Protein AF-A0A6N7M431-F1 (afdb_monomer_lite)

Structure (mmCIF, N/CA/C/O backbone):
data_AF-A0A6N7M431-F1
#
_entry.id   AF-A0A6N7M431-F1
#
loop_
_atom_site.group_PDB
_atom_site.id
_atom_site.type_symbol
_atom_site.label_atom_id
_atom_site.label_alt_id
_atom_site.label_comp_id
_atom_site.label_asym_id
_atom_site.label_entity_id
_atom_site.label_seq_id
_atom_site.pdbx_PDB_ins_code
_atom_site.Cartn_x
_atom_site.Cartn_y
_atom_site.Cartn_z
_atom_site.occupancy
_atom_site.B_iso_or_equiv
_atom_site.auth_seq_id
_atom_site.auth_comp_id
_atom_site.auth_asym_id
_atom_site.auth_atom_id
_atom_site.pdbx_PDB_model_num
ATOM 1 N N . MET A 1 1 ? -8.805 -6.203 -57.629 1.00 44.38 1 MET A N 1
ATOM 2 C CA . MET A 1 1 ? -7.996 -7.162 -56.845 1.00 44.38 1 MET A CA 1
ATOM 3 C C . MET A 1 1 ? -6.653 -6.526 -56.531 1.00 44.38 1 MET A C 1
ATOM 5 O O . MET A 1 1 ? -5.865 -6.381 -57.450 1.00 44.38 1 MET A O 1
ATOM 9 N N . GLN A 1 2 ? -6.433 -6.120 -55.279 1.00 41.50 2 GLN A N 1
ATOM 10 C CA . GLN A 1 2 ? -5.166 -6.228 -54.538 1.00 41.50 2 GLN A CA 1
ATOM 11 C C . GLN A 1 2 ? -5.395 -5.594 -53.163 1.00 41.50 2 GLN A C 1
ATOM 13 O O . GLN A 1 2 ? -5.376 -4.381 -52.992 1.00 41.50 2 GLN A O 1
ATOM 18 N N . GLU A 1 3 ? -5.712 -6.455 -52.203 1.00 43.06 3 GLU A N 1
ATOM 19 C CA . GLU A 1 3 ? -5.833 -6.124 -50.791 1.00 43.06 3 GLU A CA 1
ATOM 20 C C . GLU A 1 3 ? -4.423 -6.230 -50.198 1.00 43.06 3 GLU A C 1
ATOM 22 O O . GLU A 1 3 ? -3.788 -7.285 -50.262 1.00 43.06 3 GLU A O 1
ATOM 27 N N . ALA A 1 4 ? -3.881 -5.113 -49.712 1.00 45.88 4 ALA A N 1
ATOM 28 C CA . ALA A 1 4 ? -2.566 -5.084 -49.092 1.00 45.88 4 ALA A CA 1
ATOM 29 C C . ALA A 1 4 ? -2.612 -5.895 -47.789 1.00 45.88 4 ALA A C 1
ATOM 31 O O . ALA A 1 4 ? -3.219 -5.480 -46.800 1.00 45.88 4 ALA A O 1
ATOM 32 N N . ALA A 1 5 ? -1.974 -7.065 -47.791 1.00 48.91 5 ALA A N 1
ATOM 33 C CA . ALA A 1 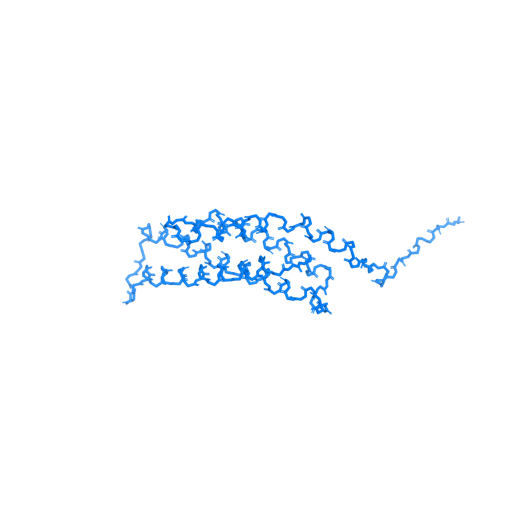5 ? -1.834 -7.908 -46.615 1.00 48.91 5 ALA A CA 1
ATOM 34 C C . ALA A 1 5 ? -1.022 -7.168 -45.539 1.00 48.91 5 ALA A C 1
ATOM 36 O O . ALA A 1 5 ? 0.210 -7.139 -45.560 1.00 48.91 5 ALA A O 1
ATOM 37 N N . LYS A 1 6 ? -1.725 -6.564 -44.577 1.00 53.84 6 LYS A N 1
ATOM 38 C CA . LYS A 1 6 ? -1.153 -6.070 -43.325 1.00 53.84 6 LYS A CA 1
ATOM 39 C C . LYS A 1 6 ? -0.555 -7.278 -42.602 1.00 53.84 6 LYS A C 1
ATOM 41 O O . LYS A 1 6 ? -1.295 -8.080 -42.034 1.00 53.84 6 LYS A O 1
ATOM 46 N N . LYS A 1 7 ? 0.773 -7.446 -42.677 1.00 53.50 7 LYS A N 1
ATOM 47 C CA . LYS A 1 7 ? 1.518 -8.452 -41.903 1.00 53.50 7 LYS A CA 1
ATOM 48 C C . LYS A 1 7 ? 1.040 -8.372 -40.451 1.00 53.50 7 LYS A C 1
ATOM 50 O O . LYS A 1 7 ? 1.240 -7.352 -39.796 1.00 53.50 7 LYS A O 1
ATOM 55 N N . ARG A 1 8 ? 0.377 -9.426 -39.963 1.00 50.88 8 ARG A N 1
ATOM 56 C CA . ARG A 1 8 ? 0.147 -9.601 -38.527 1.00 50.88 8 ARG A CA 1
ATOM 57 C C . ARG A 1 8 ? 1.528 -9.723 -37.892 1.00 50.88 8 ARG A C 1
ATOM 59 O O . ARG A 1 8 ? 2.257 -10.653 -38.227 1.00 50.88 8 ARG A O 1
ATOM 66 N N . GLN A 1 9 ? 1.897 -8.753 -37.060 1.00 48.91 9 GLN A N 1
ATOM 67 C CA . GLN A 1 9 ? 3.082 -8.857 -36.212 1.00 48.91 9 GLN A CA 1
ATOM 68 C C . GLN A 1 9 ? 2.949 -10.120 -35.359 1.00 48.91 9 GLN A C 1
ATOM 70 O O . GLN A 1 9 ? 1.850 -10.445 -34.895 1.00 48.91 9 GLN A O 1
ATOM 75 N N . SER A 1 10 ? 4.037 -10.873 -35.230 1.00 49.28 10 SER A N 1
ATOM 76 C CA . SER A 1 10 ? 4.043 -12.073 -34.407 1.00 49.28 10 SER A CA 1
ATOM 77 C C . SER A 1 10 ? 3.990 -11.667 -32.924 1.00 49.28 10 SER A C 1
ATOM 79 O O . SER A 1 10 ? 4.458 -10.580 -32.579 1.00 49.28 10 SER A O 1
ATOM 81 N N . PRO A 1 11 ? 3.443 -12.497 -32.015 1.00 54.78 11 PRO A N 1
ATOM 82 C CA . PRO A 1 11 ? 3.362 -12.169 -30.584 1.00 54.78 11 PRO A CA 1
ATOM 83 C C . PRO A 1 11 ? 4.727 -11.895 -29.927 1.00 54.78 11 PRO A C 1
ATOM 85 O O . PRO A 1 11 ? 4.788 -11.374 -28.820 1.00 54.78 11 PRO A O 1
ATOM 88 N N . THR A 1 12 ? 5.815 -12.272 -30.598 1.00 53.66 12 THR A N 1
ATOM 89 C CA . THR A 1 12 ? 7.203 -12.178 -30.139 1.00 53.66 12 THR A CA 1
ATOM 90 C C . THR A 1 12 ? 7.868 -10.839 -30.495 1.00 53.66 12 THR A C 1
ATOM 92 O O . THR A 1 12 ? 8.968 -10.572 -30.024 1.00 53.66 12 THR A O 1
ATOM 95 N N . ASP A 1 13 ? 7.205 -9.980 -31.280 1.00 53.31 13 ASP A N 1
ATOM 96 C CA . ASP A 1 13 ? 7.780 -8.738 -31.828 1.00 53.31 13 ASP A CA 1
ATOM 97 C C . ASP A 1 13 ? 7.626 -7.497 -30.920 1.00 53.31 13 ASP A C 1
ATOM 99 O O . ASP A 1 13 ? 7.953 -6.389 -31.337 1.00 53.31 13 ASP A O 1
ATOM 103 N N . LEU A 1 14 ? 7.134 -7.642 -29.684 1.00 66.81 14 LEU A N 1
ATOM 104 C CA . LEU A 1 14 ? 6.904 -6.515 -28.760 1.00 66.81 14 LEU A CA 1
ATOM 105 C C . LEU A 1 14 ? 7.698 -6.662 -27.455 1.00 66.81 14 LEU A C 1
ATOM 107 O O . LEU A 1 14 ? 7.164 -6.498 -26.360 1.00 66.81 14 LEU A O 1
ATOM 111 N N . ILE A 1 15 ? 8.984 -6.994 -27.562 1.00 78.75 15 ILE A N 1
ATOM 112 C CA . ILE A 1 15 ? 9.908 -6.926 -26.425 1.00 78.75 15 ILE A CA 1
ATOM 113 C C . ILE A 1 15 ? 10.368 -5.472 -26.295 1.00 78.75 15 ILE A C 1
ATOM 115 O O . ILE A 1 15 ? 11.096 -4.971 -27.149 1.00 78.75 15 ILE A O 1
ATOM 119 N N . ILE A 1 16 ? 9.924 -4.792 -25.238 1.00 83.69 16 ILE A N 1
ATOM 120 C CA . ILE A 1 16 ? 10.413 -3.455 -24.887 1.00 83.69 16 ILE A CA 1
ATOM 121 C C . ILE A 1 16 ? 11.877 -3.539 -24.436 1.00 83.69 16 ILE A C 1
ATOM 123 O O . ILE A 1 16 ? 12.269 -4.484 -23.744 1.00 83.69 16 ILE A O 1
ATOM 127 N N . ALA A 1 17 ? 12.693 -2.553 -24.810 1.00 87.06 17 ALA A N 1
ATOM 128 C CA . ALA A 1 17 ? 14.054 -2.464 -24.300 1.00 87.06 17 ALA A CA 1
ATOM 129 C C . ALA A 1 17 ? 14.046 -2.188 -22.787 1.00 87.06 17 ALA A C 1
ATOM 131 O O . ALA A 1 17 ? 13.197 -1.462 -22.273 1.00 87.06 17 ALA A O 1
ATOM 132 N N . GLU A 1 18 ? 15.018 -2.736 -22.057 1.00 85.62 18 GLU A N 1
ATOM 133 C CA . GLU A 1 18 ? 15.078 -2.591 -20.597 1.00 85.62 18 GLU A CA 1
ATOM 134 C C . GLU A 1 18 ? 15.136 -1.122 -20.149 1.00 85.62 18 GLU A C 1
ATOM 136 O O . GLU A 1 18 ? 14.455 -0.736 -19.204 1.00 85.62 18 GLU A O 1
ATOM 141 N N . GLU A 1 19 ? 15.913 -0.297 -20.851 1.00 87.75 19 GLU A N 1
ATOM 142 C CA . GLU A 1 19 ? 16.038 1.136 -20.572 1.00 87.75 19 GLU A CA 1
ATOM 143 C C . GLU A 1 19 ? 14.704 1.872 -20.758 1.00 87.75 19 GLU A C 1
ATOM 145 O O . GLU A 1 19 ? 14.308 2.674 -19.916 1.00 87.75 19 GLU A O 1
ATOM 150 N N . GLU A 1 20 ? 13.972 1.550 -21.826 1.00 89.81 20 GLU A N 1
ATOM 151 C CA . GLU A 1 20 ? 12.648 2.120 -22.091 1.00 89.81 20 GLU A CA 1
ATOM 152 C C . GLU A 1 20 ? 11.645 1.713 -21.007 1.00 89.81 20 GLU A C 1
ATOM 154 O O . GLU A 1 20 ? 10.857 2.538 -20.540 1.00 89.81 20 GLU A O 1
ATOM 159 N N . PHE A 1 21 ? 11.703 0.456 -20.557 1.00 90.25 21 PHE A N 1
ATOM 160 C CA . PHE A 1 21 ? 10.874 -0.017 -19.456 1.00 90.25 21 PHE A CA 1
ATOM 161 C C . PHE A 1 21 ? 11.242 0.648 -18.127 1.00 90.25 21 PHE A C 1
ATOM 163 O O . PHE A 1 21 ? 10.342 1.029 -17.380 1.00 90.25 21 PHE A O 1
ATOM 170 N N . ARG A 1 22 ? 12.537 0.854 -17.848 1.00 90.06 22 ARG A N 1
ATOM 171 C CA . ARG A 1 22 ? 12.988 1.579 -16.652 1.00 90.06 22 ARG A CA 1
ATOM 172 C C . ARG A 1 22 ? 12.430 2.995 -16.642 1.00 90.06 22 ARG A C 1
ATOM 174 O O . ARG A 1 22 ? 11.806 3.377 -15.663 1.00 90.06 22 ARG A O 1
ATOM 181 N N . LEU A 1 23 ? 12.573 3.738 -17.741 1.00 90.88 23 LEU A N 1
ATOM 182 C CA . LEU A 1 23 ? 12.035 5.098 -17.862 1.00 90.88 23 LEU A CA 1
ATOM 183 C C . LEU A 1 23 ? 10.513 5.138 -17.668 1.00 90.88 23 LEU A C 1
ATOM 185 O O . LEU A 1 23 ? 9.998 6.003 -16.953 1.00 90.88 23 LEU A O 1
ATOM 189 N N . LEU A 1 24 ? 9.795 4.182 -18.266 1.00 92.19 24 LEU A N 1
ATOM 190 C CA . LEU A 1 24 ? 8.353 4.044 -18.089 1.00 92.19 24 LEU A CA 1
ATOM 191 C C . LEU A 1 24 ? 7.997 3.813 -16.617 1.00 92.19 24 LEU A C 1
ATOM 193 O O . LEU A 1 24 ? 7.176 4.552 -16.077 1.00 92.19 24 LEU A O 1
ATOM 197 N N . ILE A 1 25 ? 8.611 2.823 -15.967 1.00 91.75 25 ILE A N 1
ATOM 198 C CA . ILE A 1 25 ? 8.337 2.495 -14.566 1.00 91.75 25 ILE A CA 1
ATOM 199 C C . ILE A 1 25 ? 8.691 3.654 -13.645 1.00 91.75 25 ILE A C 1
ATOM 201 O O . ILE A 1 25 ? 7.836 4.037 -12.852 1.00 91.75 25 ILE A O 1
ATOM 205 N N . SER A 1 26 ? 9.867 4.269 -13.785 1.00 91.00 26 SER A N 1
ATOM 206 C CA . SER A 1 26 ? 10.273 5.401 -12.947 1.00 91.00 26 SER A CA 1
ATOM 207 C C . SER A 1 26 ? 9.202 6.494 -12.946 1.00 91.00 26 SER A C 1
ATOM 209 O O . SER A 1 26 ? 8.679 6.828 -11.884 1.00 91.00 26 SER A O 1
ATOM 211 N N . SER A 1 27 ? 8.751 6.927 -14.131 1.00 91.62 27 SER A N 1
ATOM 212 C CA . SER A 1 27 ? 7.709 7.960 -14.258 1.00 91.62 27 SER A CA 1
ATOM 213 C C . SER A 1 27 ? 6.362 7.584 -13.626 1.00 91.62 27 SER A C 1
ATOM 215 O O . SER A 1 27 ? 5.578 8.449 -13.244 1.00 91.62 27 SER A O 1
ATOM 217 N N . ARG A 1 28 ? 6.058 6.285 -13.527 1.00 92.81 28 ARG A N 1
ATOM 218 C CA . ARG A 1 28 ? 4.806 5.771 -12.953 1.00 92.81 28 ARG A CA 1
ATOM 219 C C . ARG A 1 28 ? 4.895 5.537 -11.449 1.00 92.81 28 ARG A C 1
ATOM 221 O O . ARG A 1 28 ? 3.863 5.335 -10.820 1.00 92.81 28 ARG A O 1
ATOM 228 N N . THR A 1 29 ? 6.097 5.570 -10.881 1.00 95.19 29 THR A N 1
ATOM 229 C CA . THR A 1 29 ? 6.341 5.293 -9.459 1.00 95.19 29 THR A CA 1
ATOM 230 C C . THR A 1 29 ? 6.492 6.535 -8.592 1.00 95.19 29 THR A C 1
ATOM 232 O O . THR A 1 29 ? 6.418 6.411 -7.371 1.00 95.19 29 THR A O 1
ATOM 235 N N . ASP A 1 30 ? 6.650 7.717 -9.192 1.00 94.50 30 ASP A N 1
ATOM 236 C CA . ASP A 1 30 ? 6.932 8.974 -8.484 1.00 94.50 30 ASP A CA 1
ATOM 237 C C . ASP A 1 30 ? 5.947 9.267 -7.343 1.00 94.50 30 ASP A C 1
ATOM 239 O O . ASP A 1 30 ? 6.357 9.648 -6.242 1.00 94.50 30 ASP A O 1
ATOM 243 N N . GLU A 1 31 ? 4.652 9.035 -7.566 1.00 97.00 31 GLU A N 1
ATOM 244 C CA . GLU A 1 31 ? 3.630 9.265 -6.543 1.00 97.00 31 GLU A CA 1
ATOM 245 C C . GLU A 1 31 ? 3.751 8.257 -5.391 1.00 97.00 31 GLU A C 1
ATOM 247 O O . GLU A 1 31 ? 3.799 8.646 -4.223 1.00 97.00 31 GLU A O 1
ATOM 252 N N . LEU A 1 32 ? 3.904 6.961 -5.695 1.00 97.31 32 LEU A N 1
ATOM 253 C CA . LEU A 1 32 ? 4.102 5.940 -4.663 1.00 97.31 32 LEU A CA 1
ATOM 254 C C . LEU A 1 32 ? 5.368 6.219 -3.839 1.00 97.31 32 LEU A C 1
ATOM 256 O O . LEU A 1 32 ? 5.356 6.039 -2.619 1.00 97.31 32 LEU A O 1
ATOM 260 N N . LEU A 1 33 ? 6.448 6.680 -4.474 1.00 96.69 33 LEU A N 1
ATOM 261 C CA . LEU A 1 33 ? 7.689 7.064 -3.797 1.00 96.69 33 LEU A CA 1
ATOM 262 C C . LEU A 1 33 ? 7.499 8.309 -2.921 1.00 96.69 33 LEU A C 1
ATOM 264 O O . LEU A 1 33 ? 8.004 8.356 -1.797 1.00 96.69 33 LEU A O 1
ATOM 268 N N . SER A 1 34 ? 6.724 9.287 -3.381 1.00 97.19 34 SER A N 1
ATOM 269 C CA . SER A 1 34 ? 6.397 10.493 -2.614 1.00 97.19 34 SER A CA 1
ATOM 270 C C . SER A 1 34 ? 5.572 10.162 -1.366 1.00 97.19 34 SER A C 1
ATOM 272 O O . SER A 1 34 ? 5.931 10.568 -0.255 1.00 97.19 34 SER A O 1
ATOM 274 N N . LEU A 1 35 ? 4.537 9.331 -1.508 1.00 97.88 35 LEU A N 1
ATOM 275 C CA . LEU A 1 35 ? 3.743 8.801 -0.392 1.00 97.88 35 LEU A CA 1
ATOM 276 C C . LEU A 1 35 ? 4.600 7.960 0.566 1.00 97.88 35 LEU A C 1
ATOM 278 O O . LEU A 1 35 ? 4.468 8.042 1.790 1.00 97.88 35 LEU A O 1
ATOM 282 N N . SER A 1 36 ? 5.536 7.189 0.018 1.00 97.19 36 SER A N 1
ATOM 283 C CA . SER A 1 36 ? 6.490 6.386 0.783 1.00 97.19 36 SER A CA 1
ATOM 284 C C . SER A 1 36 ? 7.418 7.247 1.643 1.00 97.19 36 SER A C 1
ATOM 286 O O . SER A 1 36 ? 7.634 6.962 2.826 1.00 97.19 36 SER A O 1
ATOM 288 N N . LEU A 1 37 ? 7.940 8.339 1.081 1.00 97.25 37 LEU A N 1
ATOM 289 C CA . LEU A 1 37 ? 8.748 9.323 1.803 1.00 97.25 37 LEU A CA 1
ATOM 290 C C . LEU A 1 37 ? 7.937 10.035 2.889 1.00 97.25 37 LEU A C 1
ATOM 292 O O . LEU A 1 37 ? 8.449 10.239 3.994 1.00 97.25 37 LEU A O 1
ATOM 296 N N . TYR A 1 38 ? 6.673 10.360 2.607 1.00 97.75 38 TYR A N 1
ATOM 297 C CA . TYR A 1 38 ? 5.754 10.907 3.601 1.00 97.75 38 TYR A CA 1
ATOM 298 C C . TYR A 1 38 ? 5.593 9.949 4.790 1.00 97.75 38 TYR A C 1
ATOM 300 O O . TYR A 1 38 ? 5.826 10.351 5.932 1.00 97.75 38 TYR A O 1
ATOM 308 N N . ILE A 1 39 ? 5.306 8.664 4.545 1.00 97.06 39 ILE A N 1
ATOM 309 C CA . ILE A 1 39 ? 5.219 7.655 5.614 1.00 97.06 39 ILE A CA 1
ATOM 310 C C . ILE A 1 39 ? 6.527 7.577 6.395 1.00 97.06 39 ILE A C 1
ATOM 312 O O . ILE A 1 39 ? 6.508 7.637 7.622 1.00 97.06 39 ILE A O 1
ATOM 316 N N . LYS A 1 40 ? 7.674 7.470 5.716 1.00 96.62 40 LYS A N 1
ATOM 317 C CA . LYS A 1 40 ? 8.985 7.401 6.378 1.00 96.62 40 LYS A CA 1
ATOM 318 C C . LYS A 1 40 ? 9.182 8.560 7.358 1.00 96.62 40 LYS A C 1
ATOM 320 O O . LYS A 1 40 ? 9.683 8.341 8.459 1.00 96.62 40 LYS A O 1
ATOM 325 N N . LYS A 1 41 ? 8.789 9.772 6.966 1.00 97.12 41 LYS A N 1
ATOM 326 C CA . LYS A 1 41 ? 8.940 10.983 7.777 1.00 97.12 41 LYS A CA 1
ATOM 327 C C . LYS A 1 41 ? 7.950 11.048 8.944 1.00 97.12 41 LYS A C 1
ATOM 329 O O . LYS A 1 41 ? 8.339 11.472 10.027 1.00 97.12 41 LYS A O 1
ATOM 334 N N . HIS A 1 42 ? 6.707 10.622 8.732 1.00 96.56 42 HIS A N 1
ATOM 335 C CA . HIS A 1 42 ? 5.598 10.881 9.655 1.00 96.56 42 HIS A CA 1
ATOM 336 C C . HIS A 1 42 ? 5.100 9.640 10.418 1.00 96.56 42 HIS A C 1
ATOM 338 O O . HIS A 1 42 ? 4.254 9.774 11.294 1.00 96.56 42 HIS A O 1
ATOM 344 N N . CYS A 1 43 ? 5.627 8.434 10.171 1.00 93.88 43 CYS A N 1
ATOM 345 C CA . CYS A 1 43 ? 5.097 7.173 10.724 1.00 93.88 43 CYS A CA 1
ATOM 346 C C . CYS A 1 43 ? 5.006 7.082 12.260 1.00 93.88 43 CYS A C 1
ATOM 348 O O . CYS A 1 43 ? 4.289 6.222 12.769 1.00 93.88 43 CYS A O 1
ATOM 350 N N . GLN A 1 44 ? 5.724 7.933 12.999 1.00 92.75 44 GLN A N 1
ATOM 351 C CA . GLN A 1 44 ? 5.671 7.993 14.467 1.00 92.75 44 GLN A CA 1
ATOM 352 C C . GLN A 1 44 ? 4.591 8.948 14.998 1.00 92.75 44 GLN A C 1
ATOM 354 O O . GLN A 1 44 ? 4.310 8.970 16.197 1.00 92.75 44 GLN A O 1
ATOM 359 N N . GLU A 1 45 ? 3.973 9.747 14.131 1.00 92.19 45 GLU A N 1
ATOM 360 C CA . GLU A 1 45 ? 2.938 10.695 14.516 1.00 92.19 45 GLU A CA 1
ATOM 361 C C . GLU A 1 45 ? 1.623 9.971 14.817 1.00 92.19 45 GLU A C 1
ATOM 363 O O . GLU A 1 45 ? 1.154 9.113 14.058 1.00 92.19 45 GLU A O 1
ATOM 368 N N . LYS A 1 46 ? 0.979 10.361 15.925 1.00 77.62 46 LYS A N 1
ATOM 369 C CA . LYS A 1 46 ? -0.408 9.977 16.196 1.00 77.62 46 LYS A CA 1
ATOM 370 C C . LYS A 1 46 ? -1.249 10.513 15.036 1.00 77.62 46 LYS A C 1
ATOM 372 O O . LYS A 1 46 ? -1.381 11.722 14.914 1.00 77.62 46 LYS A O 1
ATOM 377 N N . ASN A 1 47 ? -1.819 9.623 14.225 1.00 84.38 47 ASN A N 1
ATOM 378 C CA . ASN A 1 47 ? -2.667 9.905 13.052 1.00 84.38 47 ASN A CA 1
ATOM 379 C C . ASN A 1 47 ? -1.965 10.014 11.689 1.00 84.38 47 ASN A C 1
ATOM 381 O O . ASN A 1 47 ? -2.616 10.428 10.737 1.00 84.38 47 ASN A O 1
ATOM 385 N N . CYS A 1 48 ? -0.709 9.580 11.539 1.00 91.25 48 CYS A N 1
ATOM 386 C CA . CYS A 1 48 ? -0.112 9.454 10.201 1.00 91.25 48 CYS A CA 1
ATOM 387 C C . CYS A 1 48 ? -0.963 8.554 9.280 1.00 91.25 48 CYS A C 1
ATOM 389 O O . CYS A 1 48 ? -1.284 8.911 8.149 1.00 91.25 48 CYS A O 1
ATOM 391 N N . PHE A 1 49 ? -1.398 7.403 9.795 1.00 94.81 49 PHE A N 1
ATOM 392 C CA . PHE A 1 49 ? -2.125 6.391 9.032 1.00 94.81 49 PHE A CA 1
ATOM 393 C C . PHE A 1 49 ? -3.630 6.668 8.988 1.00 94.81 49 PHE A C 1
ATOM 395 O O . PHE A 1 49 ? -4.420 6.092 9.738 1.00 94.81 49 PHE A O 1
ATOM 402 N N . THR A 1 50 ? -4.024 7.574 8.098 1.00 95.44 50 THR A N 1
ATOM 403 C CA . THR A 1 50 ? -5.428 7.911 7.846 1.00 95.44 50 THR A CA 1
ATOM 404 C C . THR A 1 50 ? -6.030 7.046 6.738 1.00 95.44 50 THR A C 1
ATOM 406 O O . THR A 1 50 ? -5.322 6.460 5.919 1.00 95.44 50 THR A O 1
ATOM 409 N N . ARG A 1 51 ? -7.365 6.979 6.681 1.00 95.25 51 ARG A N 1
ATOM 410 C CA . ARG A 1 51 ? -8.069 6.254 5.615 1.00 95.25 51 ARG A CA 1
ATOM 411 C C . ARG A 1 51 ? -7.791 6.830 4.214 1.00 95.25 51 ARG A C 1
ATOM 413 O O . ARG A 1 51 ? -7.553 6.016 3.328 1.00 95.25 51 ARG A O 1
ATOM 420 N N . PRO A 1 52 ? -7.785 8.164 3.994 1.00 96.94 52 PRO A N 1
ATOM 421 C CA . PRO A 1 52 ? -7.373 8.737 2.712 1.00 96.94 52 PRO A CA 1
ATOM 422 C C . PRO A 1 52 ? -5.966 8.303 2.298 1.00 96.94 52 PRO A C 1
ATOM 424 O O . PRO A 1 52 ? -5.824 7.714 1.235 1.00 96.94 52 PRO A O 1
ATOM 427 N N . LEU A 1 53 ? -4.972 8.434 3.189 1.00 97.12 53 LEU A N 1
ATOM 428 C CA . LEU A 1 53 ? -3.594 8.026 2.892 1.00 97.12 53 LEU A CA 1
ATOM 429 C C . LEU A 1 53 ? -3.500 6.548 2.477 1.00 97.12 53 LEU A C 1
ATOM 431 O O . LEU A 1 53 ? -2.814 6.212 1.517 1.00 97.12 53 LEU A O 1
ATOM 435 N N . MET A 1 54 ? -4.202 5.655 3.184 1.00 97.62 54 MET A N 1
ATOM 436 C CA . MET A 1 54 ? -4.239 4.234 2.816 1.00 97.62 54 MET A CA 1
ATOM 437 C C . MET A 1 54 ? -4.885 4.002 1.449 1.00 97.62 54 MET A C 1
ATOM 439 O O . MET A 1 54 ? -4.461 3.107 0.724 1.00 97.62 54 MET A O 1
ATOM 443 N N . GLY A 1 55 ? -5.901 4.795 1.103 1.00 98.25 55 GLY A N 1
ATOM 444 C CA . GLY A 1 55 ? -6.550 4.754 -0.204 1.00 98.25 55 GLY A CA 1
ATOM 445 C C . GLY A 1 55 ? -5.613 5.195 -1.327 1.00 98.25 55 GLY A C 1
ATOM 446 O O . GLY A 1 55 ? -5.535 4.512 -2.346 1.00 98.25 55 GLY A O 1
ATOM 447 N N . ASP A 1 56 ? -4.859 6.272 -1.112 1.00 98.56 56 ASP A N 1
ATOM 448 C CA . ASP A 1 56 ? -3.906 6.800 -2.092 1.00 98.56 56 ASP A CA 1
ATOM 449 C C . ASP A 1 56 ? -2.779 5.790 -2.358 1.00 98.56 56 ASP A C 1
ATOM 451 O O . ASP A 1 56 ? -2.525 5.417 -3.502 1.00 98.56 56 ASP A O 1
ATOM 455 N N . ILE A 1 57 ? -2.179 5.234 -1.299 1.00 98.19 57 ILE A N 1
ATOM 456 C CA . ILE A 1 57 ? -1.136 4.199 -1.418 1.00 98.19 57 ILE A CA 1
ATOM 457 C C . ILE A 1 57 ? -1.672 2.951 -2.121 1.00 98.19 57 ILE A C 1
ATOM 459 O O . ILE A 1 57 ? -0.995 2.386 -2.980 1.00 98.19 57 ILE A O 1
ATOM 463 N N . LEU A 1 58 ? -2.882 2.510 -1.761 1.00 98.62 58 LEU A N 1
ATOM 464 C CA . LEU A 1 58 ? -3.524 1.358 -2.387 1.00 98.62 58 LEU A CA 1
ATOM 465 C C . LEU A 1 58 ? -3.740 1.587 -3.887 1.00 98.62 58 LEU A C 1
ATOM 467 O O . LEU A 1 58 ? -3.455 0.693 -4.684 1.00 98.62 58 LEU A O 1
ATOM 471 N N . SER A 1 59 ? -4.223 2.771 -4.267 1.00 98.56 59 SER A N 1
ATOM 472 C CA . SER A 1 59 ? -4.419 3.165 -5.664 1.00 98.56 59 SER A CA 1
ATOM 473 C C . SER A 1 59 ? -3.109 3.085 -6.445 1.00 98.56 59 SER A C 1
ATOM 475 O O . SER A 1 59 ? -3.044 2.389 -7.459 1.00 98.56 59 SER A O 1
ATOM 477 N N . GLU A 1 60 ? -2.049 3.734 -5.960 1.00 98.44 60 GLU A N 1
ATOM 478 C CA . GLU A 1 60 ? -0.776 3.776 -6.685 1.00 98.44 60 GLU A CA 1
ATOM 479 C C . GLU A 1 60 ? -0.102 2.405 -6.760 1.00 98.44 60 GLU A C 1
ATOM 481 O O . GLU A 1 60 ? 0.327 1.985 -7.835 1.00 98.44 60 GLU A O 1
ATOM 486 N N . ALA A 1 61 ? -0.087 1.646 -5.660 1.00 98.38 61 ALA A N 1
ATOM 487 C CA . ALA A 1 61 ? 0.463 0.294 -5.662 1.00 98.38 61 ALA A CA 1
ATOM 488 C C . ALA A 1 61 ? -0.300 -0.642 -6.615 1.00 98.38 61 ALA A C 1
ATOM 490 O O . ALA A 1 61 ? 0.314 -1.471 -7.283 1.00 98.38 61 ALA A O 1
ATOM 491 N N . THR A 1 62 ? -1.623 -0.484 -6.734 1.00 98.44 62 THR A N 1
ATOM 492 C CA . THR A 1 62 ? -2.436 -1.256 -7.689 1.00 98.44 62 THR A CA 1
ATOM 493 C C . THR A 1 62 ? -2.040 -0.948 -9.128 1.00 98.44 62 THR A C 1
ATOM 495 O O . THR A 1 62 ? -1.729 -1.872 -9.876 1.00 98.44 62 THR A O 1
ATOM 498 N N . LYS A 1 63 ? -1.974 0.337 -9.502 1.00 98.00 63 LYS A N 1
ATOM 499 C CA . LYS A 1 63 ? -1.595 0.761 -10.861 1.00 98.00 63 LYS A CA 1
ATOM 500 C C . LYS A 1 63 ? -0.209 0.246 -11.252 1.00 98.00 63 LYS A C 1
ATOM 50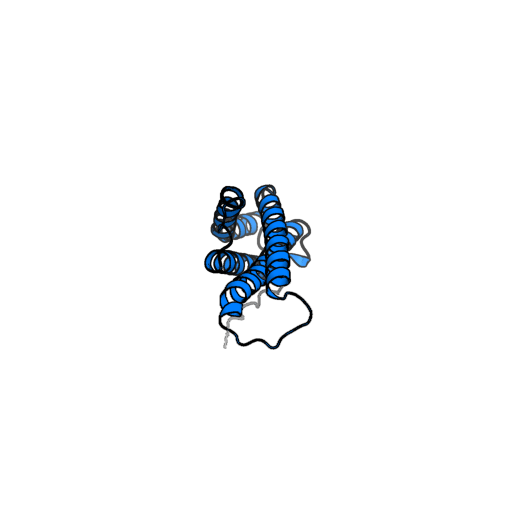2 O O . LYS A 1 63 ? -0.015 -0.221 -12.371 1.00 98.00 63 LYS A O 1
ATOM 507 N N . ILE A 1 64 ? 0.754 0.331 -10.334 1.00 97.00 64 ILE A N 1
ATOM 508 C CA . ILE A 1 64 ? 2.131 -0.110 -10.581 1.00 97.00 64 ILE A CA 1
ATOM 509 C C . ILE A 1 64 ? 2.194 -1.635 -10.708 1.00 97.00 64 ILE A C 1
ATOM 511 O O . ILE A 1 64 ? 2.836 -2.134 -11.627 1.00 97.00 64 ILE A O 1
ATOM 515 N N . GLU A 1 65 ? 1.521 -2.392 -9.839 1.00 96.69 65 GLU A N 1
ATOM 516 C CA . GLU A 1 65 ? 1.509 -3.857 -9.939 1.00 96.69 65 GLU A CA 1
ATOM 517 C C . GLU A 1 65 ? 0.853 -4.339 -11.237 1.00 96.69 65 GLU A C 1
ATOM 519 O O . GLU A 1 65 ? 1.389 -5.234 -11.887 1.00 96.69 65 GLU A O 1
ATOM 524 N N . GLU A 1 66 ? -0.265 -3.730 -11.641 1.00 95.75 66 GLU A N 1
ATOM 525 C CA . GLU A 1 66 ? -0.933 -4.031 -12.912 1.00 95.75 66 GLU A CA 1
ATOM 526 C C . GLU A 1 66 ? -0.023 -3.745 -14.107 1.00 95.75 66 GLU A C 1
ATOM 528 O O . GLU A 1 66 ? 0.053 -4.554 -15.033 1.00 95.75 66 GLU A O 1
ATOM 533 N N . LEU A 1 67 ? 0.718 -2.634 -14.069 1.00 94.06 67 LEU A N 1
ATOM 534 C CA . LEU A 1 67 ? 1.702 -2.301 -15.091 1.00 94.06 67 LEU A CA 1
ATOM 535 C C . LEU A 1 67 ? 2.830 -3.341 -15.143 1.00 94.06 67 LEU A C 1
ATOM 537 O O . LEU A 1 67 ? 3.145 -3.847 -16.214 1.00 94.06 67 LEU A O 1
ATOM 541 N N . LEU A 1 68 ? 3.412 -3.716 -14.003 1.00 93.44 68 LEU A N 1
ATOM 542 C CA . LEU A 1 68 ? 4.463 -4.739 -13.945 1.00 93.44 68 LEU A CA 1
ATOM 543 C C . LEU A 1 68 ? 3.963 -6.099 -14.463 1.00 93.44 68 LEU A C 1
ATOM 545 O O . LEU A 1 68 ? 4.659 -6.774 -15.226 1.00 93.44 68 LEU A O 1
ATOM 549 N N . ASP A 1 69 ? 2.748 -6.497 -14.086 1.00 91.88 69 ASP A N 1
ATOM 550 C CA . ASP A 1 69 ? 2.137 -7.745 -14.542 1.00 91.88 69 ASP A CA 1
ATOM 551 C C . ASP A 1 69 ? 1.831 -7.714 -16.053 1.00 91.88 69 ASP A C 1
ATOM 553 O O . ASP A 1 69 ? 2.056 -8.720 -16.730 1.00 91.88 69 ASP A O 1
ATOM 557 N N . ALA A 1 70 ? 1.407 -6.571 -16.608 1.00 90.69 70 ALA A N 1
ATOM 558 C CA . ALA A 1 70 ? 1.166 -6.401 -18.045 1.00 90.69 70 ALA A CA 1
ATOM 559 C C . ALA A 1 70 ? 2.440 -6.574 -18.893 1.00 90.69 70 ALA A C 1
ATOM 561 O O . ALA A 1 70 ? 2.365 -7.043 -20.027 1.00 90.69 70 ALA A O 1
ATOM 562 N N . TYR A 1 71 ? 3.607 -6.253 -18.329 1.00 89.31 71 TYR A N 1
ATOM 563 C CA . TYR A 1 71 ? 4.916 -6.449 -18.960 1.00 89.31 71 TYR A CA 1
ATOM 564 C C . TYR A 1 71 ? 5.574 -7.794 -18.593 1.00 89.31 71 TYR A C 1
ATOM 566 O O . TYR A 1 71 ? 6.741 -8.028 -18.906 1.00 89.31 71 TYR A O 1
ATOM 574 N N . GLY A 1 72 ? 4.842 -8.711 -17.949 1.00 82.56 72 GLY A N 1
ATOM 575 C CA . GLY A 1 72 ? 5.301 -10.083 -17.719 1.00 82.56 72 GLY A CA 1
ATOM 576 C C . GLY A 1 72 ? 6.412 -10.222 -16.673 1.00 82.56 72 GLY A C 1
ATOM 577 O O . GLY A 1 72 ? 7.147 -11.213 -16.688 1.00 82.56 72 GLY A O 1
ATOM 578 N N . VAL A 1 73 ? 6.526 -9.272 -15.735 1.00 80.62 73 VAL A N 1
ATOM 579 C CA . VAL A 1 73 ? 7.597 -9.225 -14.718 1.00 80.62 73 VAL A CA 1
ATOM 580 C C . VAL A 1 73 ? 7.691 -10.493 -13.862 1.00 80.62 73 VAL A C 1
ATOM 582 O O . VAL A 1 73 ? 8.761 -10.812 -13.353 1.00 80.62 73 VAL A O 1
ATOM 585 N N . ARG A 1 74 ? 6.622 -11.290 -13.769 1.00 70.62 74 ARG A N 1
ATOM 586 C CA . ARG A 1 74 ? 6.619 -12.581 -13.056 1.00 70.62 74 ARG A CA 1
ATOM 587 C C . ARG A 1 74 ? 7.705 -13.557 -13.530 1.00 70.62 74 ARG A C 1
ATOM 589 O O . ARG A 1 74 ? 8.138 -14.390 -12.746 1.00 70.62 74 ARG A O 1
ATOM 596 N N . ASN A 1 75 ? 8.162 -13.427 -14.777 1.00 71.62 75 ASN A N 1
ATOM 597 C CA . ASN A 1 75 ? 9.238 -14.244 -15.346 1.00 71.62 75 ASN A CA 1
ATOM 598 C C . ASN A 1 75 ? 10.577 -13.488 -15.453 1.00 71.62 75 ASN A C 1
ATOM 600 O O . ASN A 1 75 ? 11.551 -14.029 -15.974 1.00 71.62 75 ASN A O 1
ATOM 604 N N . ASN A 1 76 ? 10.637 -12.239 -14.983 1.00 79.75 76 ASN A N 1
ATOM 605 C CA . ASN A 1 76 ? 11.811 -11.379 -15.053 1.00 79.75 76 ASN A CA 1
ATOM 606 C C . ASN A 1 76 ? 12.429 -11.205 -13.658 1.00 79.75 76 ASN A C 1
ATOM 608 O O . ASN A 1 76 ? 11.975 -10.384 -12.862 1.00 79.75 76 ASN A O 1
ATOM 612 N N . GLN A 1 77 ? 13.507 -11.946 -13.382 1.00 81.81 77 GLN A N 1
ATOM 613 C CA . GLN A 1 77 ? 14.185 -11.941 -12.078 1.00 81.81 77 GLN A CA 1
ATOM 614 C C . GLN A 1 77 ? 14.699 -10.563 -11.646 1.00 81.81 77 GLN A C 1
ATOM 616 O O . GLN A 1 77 ? 14.866 -10.332 -10.453 1.00 81.81 77 GLN A O 1
ATOM 621 N N . ARG A 1 78 ? 14.930 -9.642 -12.588 1.00 85.44 78 ARG A N 1
ATOM 622 C CA . ARG A 1 78 ? 15.394 -8.289 -12.273 1.00 85.44 78 ARG A CA 1
ATOM 623 C C . ARG A 1 78 ? 14.299 -7.433 -11.643 1.00 85.44 78 ARG A C 1
ATOM 625 O O . ARG A 1 78 ? 14.565 -6.698 -10.704 1.00 85.44 78 ARG A O 1
ATOM 632 N N . TRP A 1 79 ? 13.080 -7.527 -12.163 1.00 89.31 79 TRP A N 1
ATOM 633 C CA . TRP A 1 79 ? 11.950 -6.691 -11.739 1.00 89.31 79 TRP A CA 1
ATOM 634 C C . TRP A 1 79 ? 11.034 -7.393 -10.734 1.00 89.31 79 TRP A C 1
ATOM 636 O O . TRP A 1 79 ? 10.180 -6.757 -10.116 1.00 89.31 79 TRP A O 1
ATOM 646 N N . TYR A 1 80 ? 11.210 -8.703 -10.557 1.00 90.44 80 TYR A N 1
ATOM 647 C CA . TYR A 1 80 ? 10.432 -9.507 -9.626 1.00 90.44 80 TYR A CA 1
ATOM 648 C C . TYR A 1 80 ? 10.498 -8.990 -8.171 1.00 90.44 80 TYR A C 1
ATOM 650 O O . TYR A 1 80 ? 9.425 -8.810 -7.592 1.00 90.44 80 TYR A O 1
ATOM 658 N N . PRO A 1 81 ? 11.670 -8.629 -7.598 1.00 92.19 81 PRO A N 1
ATOM 659 C CA . PRO A 1 81 ? 11.736 -8.078 -6.237 1.00 92.19 81 PRO A CA 1
ATOM 660 C C . PRO A 1 81 ? 10.934 -6.780 -6.069 1.00 92.19 81 PRO A C 1
ATOM 662 O O . PRO A 1 81 ? 10.176 -6.626 -5.110 1.00 92.19 81 PRO A O 1
ATOM 665 N N . PHE A 1 82 ? 11.023 -5.870 -7.045 1.00 93.88 82 PHE A N 1
ATOM 666 C CA . PHE A 1 82 ? 10.227 -4.641 -7.062 1.00 93.88 82 PHE A CA 1
ATOM 667 C C . PHE A 1 82 ? 8.725 -4.949 -7.058 1.00 93.88 82 PHE A C 1
ATOM 669 O O . PHE A 1 82 ? 7.963 -4.404 -6.256 1.00 93.88 82 PHE A O 1
ATOM 676 N N . ARG A 1 83 ? 8.294 -5.883 -7.912 1.00 94.69 83 ARG A N 1
ATOM 677 C CA . ARG A 1 83 ? 6.896 -6.317 -8.006 1.00 94.69 83 ARG A CA 1
ATOM 678 C C . ARG A 1 83 ? 6.393 -6.951 -6.711 1.00 94.69 83 ARG A C 1
ATOM 680 O O . ARG A 1 83 ? 5.243 -6.717 -6.338 1.00 94.69 83 ARG A O 1
ATOM 687 N N . GLU A 1 84 ? 7.218 -7.729 -6.014 1.00 95.31 84 GLU A N 1
ATOM 688 C CA . GLU A 1 84 ? 6.875 -8.290 -4.701 1.00 95.31 84 GLU A CA 1
ATOM 689 C C . GLU A 1 84 ? 6.678 -7.201 -3.644 1.00 95.31 84 GLU A C 1
ATOM 691 O O . GLU A 1 84 ? 5.703 -7.244 -2.887 1.00 95.31 84 GLU A O 1
ATOM 696 N N . LEU A 1 85 ? 7.549 -6.191 -3.620 1.00 96.69 85 LEU A N 1
ATOM 697 C CA . LEU A 1 85 ? 7.422 -5.060 -2.702 1.00 96.69 85 LEU A CA 1
ATOM 698 C C . LEU A 1 85 ? 6.144 -4.260 -2.974 1.00 96.69 85 LEU A C 1
ATOM 700 O O . LEU A 1 85 ? 5.378 -4.010 -2.043 1.00 96.69 85 LEU A O 1
ATOM 704 N N . VAL A 1 86 ? 5.858 -3.931 -4.237 1.00 97.19 86 VAL A N 1
ATOM 705 C CA . VAL A 1 86 ? 4.632 -3.215 -4.631 1.00 97.19 86 VAL A CA 1
ATOM 706 C C . VAL A 1 86 ? 3.380 -4.009 -4.247 1.00 97.19 86 VAL A C 1
ATOM 708 O O . VAL A 1 86 ? 2.462 -3.458 -3.638 1.00 97.19 86 VAL A O 1
ATOM 711 N N . ALA A 1 87 ? 3.350 -5.313 -4.521 1.00 97.75 87 ALA A N 1
ATOM 712 C CA . ALA A 1 87 ? 2.214 -6.164 -4.171 1.00 97.75 87 ALA A CA 1
ATOM 713 C C . ALA A 1 87 ? 2.004 -6.273 -2.655 1.00 97.75 87 ALA A C 1
ATOM 715 O O . ALA A 1 87 ? 0.870 -6.272 -2.167 1.00 97.75 87 ALA A O 1
ATOM 716 N N . THR A 1 88 ? 3.098 -6.316 -1.894 1.00 98.25 88 THR A N 1
ATOM 717 C CA . THR A 1 88 ? 3.052 -6.319 -0.431 1.00 98.25 88 THR A CA 1
ATOM 718 C C . THR A 1 88 ? 2.511 -4.988 0.095 1.00 98.25 88 THR A C 1
ATOM 720 O O . THR A 1 88 ? 1.624 -4.984 0.951 1.00 98.25 88 THR A O 1
ATOM 723 N N . ILE A 1 89 ? 2.962 -3.854 -0.453 1.00 98.38 89 ILE A N 1
ATOM 724 C CA . ILE A 1 89 ? 2.417 -2.526 -0.131 1.00 98.38 89 ILE A CA 1
ATOM 725 C C . ILE A 1 89 ? 0.915 -2.486 -0.417 1.00 98.38 89 ILE A C 1
ATOM 727 O O . ILE A 1 89 ? 0.149 -2.104 0.467 1.00 98.38 89 ILE A O 1
ATOM 731 N N . LYS A 1 90 ? 0.482 -2.945 -1.598 1.00 98.62 90 LYS A N 1
ATOM 732 C CA . LYS A 1 90 ? -0.935 -3.008 -1.982 1.00 98.62 90 LYS A CA 1
ATOM 733 C C . LYS A 1 90 ? -1.760 -3.786 -0.958 1.00 98.62 90 LYS A C 1
ATOM 735 O O . LYS A 1 90 ? -2.785 -3.299 -0.482 1.00 98.62 90 LYS A O 1
ATOM 740 N N . LEU A 1 91 ? -1.303 -4.983 -0.584 1.00 98.56 91 LEU A N 1
ATOM 741 C CA . LEU A 1 91 ? -1.991 -5.838 0.381 1.00 98.56 91 LEU A CA 1
ATOM 742 C C . LEU A 1 91 ? -2.151 -5.141 1.738 1.00 98.56 91 LEU A C 1
ATOM 744 O O . LEU A 1 91 ? -3.263 -5.053 2.262 1.00 98.56 91 LEU A O 1
ATOM 748 N N . PHE A 1 92 ? -1.058 -4.629 2.304 1.00 98.38 92 PHE A N 1
ATOM 749 C CA . PHE A 1 92 ? -1.094 -4.035 3.640 1.00 98.38 92 PHE A CA 1
ATOM 750 C C . PHE A 1 92 ? -1.772 -2.664 3.672 1.00 98.38 92 PHE A C 1
ATOM 752 O O . PHE A 1 92 ? -2.395 -2.338 4.685 1.00 98.38 92 PHE A O 1
ATOM 759 N N . ALA A 1 93 ? -1.735 -1.897 2.580 1.00 98.25 93 ALA A N 1
ATOM 760 C CA . ALA A 1 93 ? -2.539 -0.689 2.426 1.00 98.25 93 ALA A CA 1
ATOM 761 C C . ALA A 1 93 ? -4.038 -1.024 2.421 1.00 98.25 93 ALA A C 1
ATOM 763 O O . ALA A 1 93 ? -4.797 -0.411 3.170 1.00 98.25 93 ALA A O 1
ATOM 764 N N . ASN A 1 94 ? -4.461 -2.054 1.678 1.00 98.50 94 ASN A N 1
ATOM 765 C CA . ASN A 1 94 ? -5.861 -2.487 1.637 1.00 98.50 94 ASN A CA 1
ATOM 766 C C . ASN A 1 94 ? -6.371 -2.966 3.005 1.00 98.50 94 ASN A C 1
ATOM 768 O O . ASN A 1 94 ? -7.403 -2.506 3.492 1.00 98.50 94 ASN A O 1
ATOM 772 N N . VAL A 1 95 ? -5.627 -3.855 3.669 1.00 98.06 95 VAL A N 1
ATOM 773 C CA . VAL A 1 95 ? -6.020 -4.350 4.998 1.00 98.06 95 VAL A CA 1
ATOM 774 C C . VAL A 1 95 ? -6.078 -3.197 6.004 1.00 98.06 95 VAL A C 1
ATOM 776 O O . VAL A 1 95 ? -7.051 -3.073 6.747 1.00 98.06 95 VAL A O 1
ATOM 779 N N . SER A 1 96 ? -5.086 -2.302 5.997 1.00 97.19 96 SER A N 1
ATOM 780 C CA . SER A 1 96 ? -5.068 -1.144 6.898 1.00 97.19 96 SER A CA 1
ATOM 781 C C . SER A 1 96 ? -6.211 -0.168 6.606 1.00 97.19 96 SER A C 1
ATOM 783 O O . SER A 1 96 ? -6.827 0.333 7.542 1.00 97.19 96 SER A O 1
ATOM 785 N N . TYR A 1 97 ? -6.558 0.059 5.336 1.00 97.50 97 TYR A N 1
ATOM 786 C CA . TYR A 1 97 ? -7.708 0.873 4.930 1.00 97.50 97 TYR A CA 1
ATOM 787 C C . TYR A 1 97 ? -9.017 0.362 5.550 1.00 97.50 97 TYR A C 1
ATOM 789 O O . TYR A 1 97 ? -9.792 1.143 6.113 1.00 97.50 97 TYR A O 1
ATOM 797 N N . ILE A 1 98 ? -9.241 -0.955 5.487 1.00 96.94 98 ILE A N 1
ATOM 798 C CA . ILE A 1 98 ? -10.416 -1.616 6.070 1.00 96.94 98 ILE A CA 1
ATOM 799 C C . ILE A 1 98 ? -10.399 -1.483 7.597 1.00 96.94 98 ILE A C 1
ATOM 801 O O . ILE A 1 98 ? -11.408 -1.104 8.187 1.00 96.94 98 ILE A O 1
ATOM 805 N N . LEU A 1 99 ? -9.259 -1.728 8.247 1.00 96.19 99 LEU A N 1
ATOM 806 C CA . LEU A 1 99 ? -9.147 -1.658 9.707 1.00 96.19 99 LEU A CA 1
ATOM 807 C C . LEU A 1 99 ? -9.364 -0.239 10.254 1.00 96.19 99 LEU A C 1
ATOM 809 O O . LEU A 1 99 ? -10.051 -0.083 11.263 1.00 96.19 99 LEU A O 1
ATOM 813 N N . VAL A 1 100 ? -8.865 0.806 9.577 1.00 94.25 100 VAL A N 1
ATOM 814 C CA . VAL A 1 100 ? -9.167 2.205 9.945 1.00 94.25 100 VAL A CA 1
ATOM 815 C C . VAL A 1 100 ? -10.663 2.475 9.840 1.00 94.25 100 VAL A C 1
ATOM 817 O O . VAL A 1 100 ? -11.242 3.127 10.711 1.00 94.25 100 VAL A O 1
ATOM 820 N N . HIS A 1 101 ? -11.305 1.983 8.778 1.00 93.75 101 HIS A N 1
ATOM 821 C CA . HIS A 1 101 ? -12.745 2.136 8.616 1.00 93.75 101 HIS A CA 1
ATOM 822 C C . HIS A 1 101 ? -13.516 1.435 9.739 1.00 93.75 101 HIS A C 1
ATOM 824 O O . HIS A 1 101 ? -14.395 2.056 10.337 1.00 93.75 101 HIS A O 1
ATOM 830 N N . LEU A 1 102 ? -13.162 0.192 10.072 1.00 92.31 102 LEU A N 1
ATOM 831 C CA . LEU A 1 102 ? -13.776 -0.555 11.170 1.00 92.31 102 LEU A CA 1
ATOM 832 C C . LEU A 1 102 ? -13.596 0.173 12.503 1.00 92.31 102 LEU A C 1
ATOM 834 O O . LEU A 1 102 ? -14.580 0.454 13.176 1.00 92.31 102 LEU A O 1
ATOM 838 N N . LYS A 1 103 ? -12.374 0.586 12.846 1.00 89.56 103 LYS A N 1
ATOM 839 C CA . LYS A 1 103 ? -12.089 1.324 14.086 1.00 89.56 103 LYS A CA 1
ATOM 840 C C . LYS A 1 103 ? -12.999 2.542 14.279 1.00 89.56 103 LYS A C 1
ATOM 842 O O . LYS A 1 103 ? -13.469 2.782 15.387 1.00 89.56 103 LYS A O 1
ATOM 847 N N . HIS A 1 104 ? -13.242 3.313 13.219 1.00 88.50 104 HIS A N 1
ATOM 848 C CA . HIS A 1 104 ? -14.082 4.512 13.297 1.00 88.50 104 HIS A CA 1
ATOM 849 C C . HIS A 1 104 ? -15.585 4.222 13.218 1.00 88.50 104 HIS A C 1
ATOM 851 O O . HIS A 1 104 ? -16.375 4.995 13.751 1.00 88.50 104 HIS A O 1
ATOM 857 N N . SER A 1 105 ? -15.988 3.139 12.554 1.00 88.19 105 SER A N 1
ATOM 858 C CA . SER A 1 105 ? -17.401 2.807 12.336 1.00 88.19 105 SER A CA 1
ATOM 859 C C . SER A 1 105 ? -17.995 1.921 13.433 1.00 88.19 105 SER A C 1
ATOM 861 O O . SER A 1 105 ? -19.177 2.048 13.731 1.00 88.19 105 SER A O 1
ATOM 863 N N . VAL A 1 106 ? -17.200 1.082 14.102 1.00 86.44 106 VAL A N 1
ATOM 864 C CA . VAL A 1 106 ? -17.664 0.185 15.179 1.00 86.44 106 VAL A CA 1
ATOM 865 C C . VAL A 1 106 ? -18.448 0.897 16.283 1.00 86.44 106 VAL A C 1
ATOM 867 O O . VAL A 1 106 ? -19.512 0.390 16.624 1.00 86.44 106 VAL A O 1
ATOM 870 N N . PRO A 1 107 ? -18.033 2.071 16.800 1.00 81.88 107 PRO A N 1
ATOM 871 C CA . PRO A 1 107 ? -18.821 2.785 17.809 1.00 81.88 107 PRO A CA 1
ATOM 872 C C . PRO A 1 107 ? -20.232 3.176 17.345 1.00 81.88 107 PRO A C 1
ATOM 874 O O . PRO A 1 107 ? -21.087 3.474 18.172 1.00 81.88 107 PRO A O 1
ATOM 877 N N . THR A 1 108 ? -20.475 3.202 16.031 1.00 85.69 108 THR A N 1
ATOM 878 C CA . THR A 1 108 ? -21.778 3.536 15.437 1.00 85.69 108 THR A CA 1
ATOM 879 C C . THR A 1 108 ? -22.648 2.308 15.162 1.00 85.69 108 THR A C 1
ATOM 881 O O . THR A 1 108 ? -23.829 2.457 14.858 1.00 85.69 108 THR A O 1
ATOM 884 N N . TYR A 1 109 ? -22.097 1.098 15.286 1.00 82.00 109 TYR A N 1
ATOM 885 C CA . TYR A 1 109 ? -22.831 -0.147 15.092 1.00 82.00 109 TYR A CA 1
ATOM 886 C C . TYR A 1 109 ? -23.332 -0.710 16.425 1.00 82.00 109 TYR A C 1
ATOM 888 O O . TYR A 1 109 ? -22.585 -0.826 17.394 1.00 82.00 109 TYR A O 1
ATOM 896 N N . SER A 1 110 ? -24.586 -1.162 16.456 1.00 77.69 110 SER A N 1
ATOM 897 C CA . SER A 1 110 ? -25.116 -1.992 17.545 1.00 77.69 110 SER A CA 1
ATOM 898 C C . SER A 1 110 ? -24.674 -3.447 17.362 1.00 77.69 110 SER A C 1
ATOM 900 O O . SER A 1 110 ? -25.476 -4.313 17.015 1.00 77.69 110 SER A O 1
ATOM 902 N N . LEU A 1 111 ? -23.374 -3.706 17.521 1.00 80.50 111 LEU A N 1
ATOM 903 C CA . LEU A 1 111 ? -22.829 -5.060 17.421 1.00 80.50 111 LEU A CA 1
ATOM 904 C C . LEU A 1 111 ? -23.329 -5.928 18.582 1.00 80.50 111 LEU A C 1
ATOM 906 O O . LEU A 1 111 ? -23.474 -5.458 19.711 1.00 80.50 111 LEU A O 1
ATOM 910 N N . LEU A 1 112 ? -23.570 -7.209 18.296 1.00 80.62 112 LEU A N 1
ATOM 911 C CA . LEU A 1 112 ? -23.843 -8.203 19.331 1.00 80.62 112 LEU A CA 1
ATOM 912 C C . LEU A 1 112 ? -22.650 -8.286 20.287 1.00 80.62 112 LEU A C 1
ATOM 914 O O . LEU A 1 112 ? -21.497 -8.159 19.870 1.00 80.62 112 LEU A O 1
ATOM 918 N N . SER A 1 113 ? -22.927 -8.539 21.563 1.00 75.81 113 SER A N 1
ATOM 919 C CA . SER A 1 113 ? -21.878 -8.834 22.532 1.00 75.81 113 SER A CA 1
ATOM 920 C C . SER A 1 113 ? -21.129 -10.091 22.096 1.00 75.81 113 SER A C 1
ATOM 922 O O . SER A 1 113 ? -21.727 -11.161 21.970 1.00 75.81 113 SER A O 1
ATOM 924 N N . VAL A 1 114 ? -19.827 -9.959 21.879 1.00 79.56 114 VAL A N 1
ATOM 925 C CA . VAL A 1 114 ? -18.913 -11.073 21.619 1.00 79.56 114 VAL A CA 1
ATOM 926 C C . VAL A 1 114 ? -17.978 -11.225 22.821 1.00 79.56 114 VAL A C 1
ATOM 928 O O . VAL A 1 114 ? -17.727 -10.248 23.522 1.00 79.56 114 VAL A O 1
ATOM 931 N N . GLU A 1 115 ? -17.481 -12.437 23.088 1.00 73.12 115 GLU A N 1
ATOM 932 C CA . GLU A 1 115 ? -16.648 -12.713 24.279 1.00 73.12 115 GLU A CA 1
ATOM 933 C C . GLU A 1 115 ? -15.353 -11.885 24.328 1.00 73.12 115 GLU A C 1
ATOM 935 O O . GLU A 1 115 ? -14.867 -11.559 25.409 1.00 73.12 1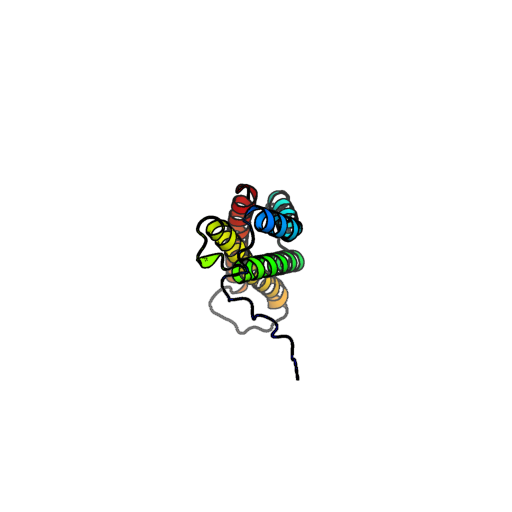15 GLU A O 1
ATOM 940 N N . ASN A 1 116 ? -14.796 -11.535 23.165 1.00 80.25 116 ASN A N 1
ATOM 941 C CA . ASN A 1 116 ? -13.524 -10.825 23.049 1.00 80.25 116 ASN A CA 1
ATOM 942 C C . ASN A 1 116 ? -13.710 -9.331 22.755 1.00 80.25 116 ASN A C 1
ATOM 944 O O . ASN A 1 116 ? -14.665 -8.917 22.105 1.00 80.25 116 ASN A O 1
ATOM 948 N N . ASP A 1 117 ? -12.733 -8.513 23.145 1.00 88.06 117 ASP A N 1
ATOM 949 C CA . ASP A 1 117 ? -12.724 -7.086 22.813 1.00 88.06 117 ASP A CA 1
ATOM 950 C C . ASP A 1 117 ? -12.377 -6.871 21.326 1.00 88.06 117 ASP A C 1
ATOM 952 O O . ASP A 1 117 ? -11.210 -6.784 20.930 1.00 88.06 117 ASP A O 1
ATOM 956 N N . PHE A 1 118 ? -13.415 -6.804 20.488 1.00 88.38 118 PHE A N 1
ATOM 957 C CA . PHE A 1 118 ? -13.295 -6.608 19.041 1.00 88.38 118 PHE A CA 1
ATOM 958 C C . PHE A 1 118 ? -12.573 -5.305 18.674 1.00 88.38 118 PHE A C 1
ATOM 960 O O . PHE A 1 118 ? -11.779 -5.276 17.728 1.00 88.38 118 PHE A O 1
ATOM 967 N N . LEU A 1 119 ? -12.824 -4.224 19.420 1.00 88.38 119 LEU A N 1
ATOM 968 C CA . LEU A 1 119 ? -12.199 -2.924 19.177 1.00 88.38 119 LEU A CA 1
ATOM 969 C C . LEU A 1 119 ? -10.698 -2.989 19.442 1.00 88.38 119 LEU A C 1
ATOM 971 O O . LEU A 1 119 ? -9.902 -2.537 18.616 1.00 88.38 119 LEU A O 1
ATOM 975 N N . LYS A 1 120 ? -10.307 -3.599 20.561 1.00 90.94 120 LYS A N 1
ATOM 976 C CA . LYS A 1 120 ? -8.901 -3.813 20.897 1.00 90.94 120 LYS A CA 1
ATOM 977 C C . LYS A 1 120 ? -8.205 -4.708 19.875 1.00 90.94 120 LYS A C 1
ATOM 979 O O . LYS A 1 120 ? -7.133 -4.340 19.400 1.00 90.94 120 LYS A O 1
ATOM 984 N N . ALA A 1 121 ? -8.825 -5.818 19.475 1.00 92.62 121 ALA A N 1
ATOM 985 C CA . ALA A 1 121 ? -8.271 -6.706 18.452 1.00 92.62 121 ALA A CA 1
ATOM 986 C C . ALA A 1 121 ? -8.088 -5.988 17.099 1.00 92.62 121 ALA A C 1
ATOM 988 O O . ALA A 1 121 ? -7.050 -6.130 16.451 1.00 92.62 121 ALA A O 1
ATOM 989 N N . THR A 1 122 ? -9.057 -5.156 16.700 1.00 93.38 122 THR A N 1
ATOM 990 C CA . THR A 1 122 ? -8.980 -4.331 15.481 1.00 93.38 122 THR A CA 1
ATOM 991 C C . THR A 1 122 ? -7.820 -3.334 15.553 1.00 93.38 122 THR A C 1
ATOM 993 O O . THR A 1 122 ? -7.065 -3.189 14.591 1.00 93.38 122 THR A O 1
ATOM 996 N N . GLU A 1 123 ? -7.633 -2.671 16.696 1.00 92.88 123 GLU A N 1
ATOM 997 C CA . GLU A 1 123 ? -6.533 -1.725 16.916 1.00 92.88 123 GLU A CA 1
ATOM 998 C C . GLU A 1 123 ? -5.155 -2.407 16.882 1.00 92.88 123 GLU A C 1
ATOM 1000 O O . GLU A 1 123 ? -4.195 -1.866 16.328 1.00 92.88 123 GLU A O 1
ATOM 1005 N N . GLU A 1 124 ? -5.035 -3.594 17.472 1.00 95.31 124 GLU A N 1
ATOM 1006 C CA . GLU A 1 124 ? -3.796 -4.379 17.475 1.00 95.31 124 GLU A CA 1
ATOM 1007 C C . GLU A 1 124 ? -3.435 -4.878 16.071 1.00 95.31 124 GLU 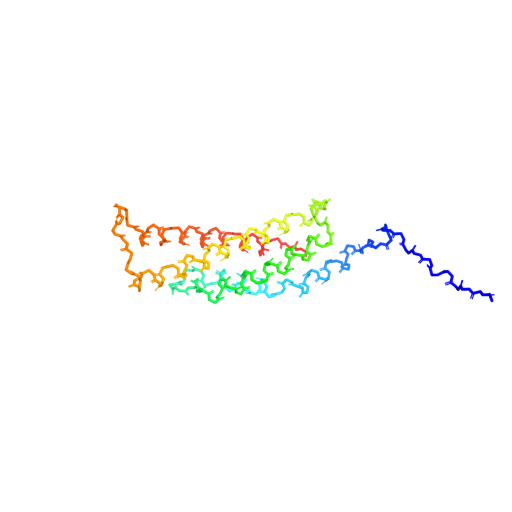A C 1
ATOM 1009 O O . GLU A 1 124 ? -2.278 -4.750 15.646 1.00 95.31 124 GLU A O 1
ATOM 1014 N N . ALA A 1 125 ? -4.427 -5.365 15.320 1.00 96.25 125 ALA A N 1
ATOM 1015 C CA . ALA A 1 125 ? -4.264 -5.718 13.916 1.00 96.25 125 ALA A CA 1
ATOM 1016 C C . ALA A 1 125 ? -3.815 -4.500 13.098 1.00 96.25 125 ALA A C 1
ATOM 1018 O O . ALA A 1 125 ? -2.819 -4.584 12.381 1.00 96.25 125 ALA A O 1
ATOM 1019 N N . PHE A 1 126 ? -4.466 -3.347 13.277 1.00 95.81 126 PHE A N 1
ATOM 1020 C CA . PHE A 1 126 ? -4.141 -2.113 12.559 1.00 95.81 126 PHE A CA 1
ATOM 1021 C C . PHE A 1 126 ? -2.706 -1.640 12.817 1.00 95.81 126 PHE A C 1
ATOM 1023 O O . PHE A 1 126 ? -1.975 -1.288 11.890 1.00 95.81 126 PHE A O 1
ATOM 1030 N N . LYS A 1 127 ? -2.255 -1.676 14.075 1.00 95.19 127 LYS A N 1
ATOM 1031 C CA . LYS A 1 127 ? -0.865 -1.343 14.424 1.00 95.19 127 LYS A CA 1
ATOM 1032 C C . LYS A 1 127 ? 0.122 -2.300 13.767 1.00 95.19 127 LYS A C 1
ATOM 1034 O O . LYS A 1 127 ? 1.177 -1.867 13.305 1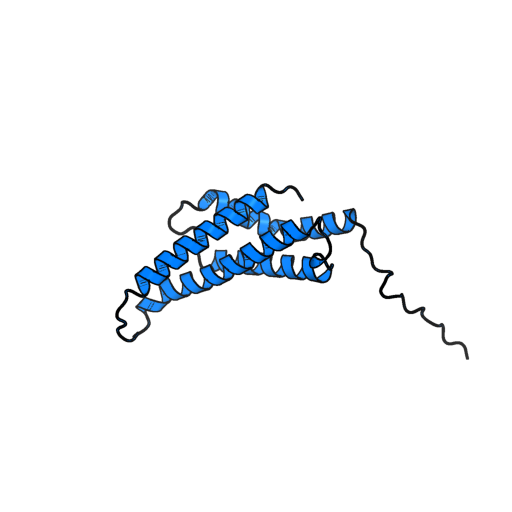.00 95.19 127 LYS A O 1
ATOM 1039 N N . SER A 1 128 ? -0.200 -3.589 13.738 1.00 96.69 128 SER A N 1
ATOM 1040 C CA . SER A 1 128 ? 0.662 -4.617 13.154 1.00 96.69 128 SER A CA 1
ATOM 1041 C C . SER A 1 128 ? 0.778 -4.458 11.637 1.00 96.69 128 SER A C 1
ATOM 1043 O O . SER A 1 128 ? 1.889 -4.475 11.108 1.00 96.69 128 SER A O 1
ATOM 1045 N N . THR A 1 129 ? -0.332 -4.203 10.941 1.00 97.19 129 THR A N 1
ATOM 1046 C CA . THR A 1 129 ? -0.332 -3.977 9.488 1.00 97.19 129 THR A CA 1
ATOM 1047 C C . THR A 1 129 ? 0.394 -2.689 9.111 1.00 97.19 129 THR A C 1
ATOM 1049 O O . THR A 1 129 ? 1.189 -2.703 8.174 1.00 97.19 129 THR A O 1
ATOM 1052 N N . CYS A 1 130 ? 0.221 -1.603 9.876 1.00 96.19 130 CYS A N 1
ATOM 1053 C CA . CYS A 1 130 ? 0.958 -0.356 9.651 1.00 96.19 130 CYS A CA 1
ATOM 1054 C C . CYS A 1 130 ? 2.470 -0.532 9.834 1.00 96.19 130 CYS A C 1
ATOM 1056 O O . CYS A 1 130 ? 3.245 0.009 9.052 1.00 96.19 130 CYS A O 1
ATOM 1058 N N . LYS A 1 131 ? 2.915 -1.314 10.829 1.00 97.00 131 LYS A N 1
ATOM 1059 C CA . LYS A 1 131 ? 4.347 -1.611 11.020 1.00 97.00 131 LYS A CA 1
ATOM 1060 C C . LYS A 1 131 ? 4.945 -2.339 9.818 1.00 97.00 131 LYS A C 1
ATOM 1062 O O . LYS A 1 131 ? 6.037 -1.985 9.380 1.00 97.00 131 LYS A O 1
ATOM 1067 N N . ILE A 1 132 ? 4.232 -3.331 9.284 1.00 97.56 132 ILE A N 1
ATOM 1068 C CA . ILE A 1 132 ? 4.678 -4.060 8.092 1.00 97.56 132 ILE A CA 1
ATOM 1069 C C . ILE A 1 132 ? 4.712 -3.119 6.887 1.00 97.56 132 ILE A C 1
ATOM 1071 O O . ILE A 1 132 ? 5.729 -3.067 6.200 1.00 97.56 132 ILE A O 1
ATOM 1075 N N . LEU A 1 133 ? 3.663 -2.316 6.682 1.00 97.62 133 LEU A N 1
ATOM 1076 C CA . LEU A 1 133 ? 3.623 -1.321 5.611 1.00 97.62 133 LEU A CA 1
ATOM 1077 C C . LEU A 1 133 ? 4.831 -0.376 5.684 1.00 97.62 133 LEU A C 1
ATOM 1079 O O . LEU A 1 133 ? 5.533 -0.225 4.692 1.00 97.62 133 LEU A O 1
ATOM 1083 N N . VAL A 1 134 ? 5.134 0.190 6.858 1.00 97.88 134 VAL A N 1
ATOM 1084 C CA . VAL A 1 134 ? 6.325 1.035 7.058 1.00 97.88 134 VAL A CA 1
ATOM 1085 C C . VAL A 1 134 ? 7.595 0.288 6.672 1.00 97.88 134 VAL A C 1
ATOM 1087 O O . VAL A 1 134 ? 8.413 0.825 5.934 1.00 97.88 134 VAL A O 1
ATOM 1090 N N . SER A 1 135 ? 7.767 -0.949 7.139 1.00 97.81 135 SER A N 1
ATOM 1091 C CA . SER A 1 135 ? 8.962 -1.735 6.830 1.00 97.81 135 SER A CA 1
ATOM 1092 C C . SER A 1 135 ? 9.145 -1.930 5.325 1.00 97.81 135 SER A C 1
ATOM 1094 O O . SER A 1 135 ? 10.242 -1.731 4.812 1.00 97.81 135 SER A O 1
ATOM 1096 N N . VAL A 1 136 ? 8.079 -2.292 4.612 1.00 97.25 136 VAL A N 1
ATOM 1097 C CA . VAL A 1 136 ? 8.130 -2.579 3.171 1.00 97.25 136 VAL A CA 1
ATOM 1098 C C . VAL A 1 136 ? 8.348 -1.299 2.369 1.00 97.25 136 VAL A C 1
ATOM 1100 O O . VAL A 1 136 ? 9.154 -1.285 1.445 1.00 97.25 136 VAL A O 1
ATOM 1103 N N . VAL A 1 137 ? 7.718 -0.199 2.775 1.00 96.25 137 VAL A N 1
ATOM 1104 C CA . VAL A 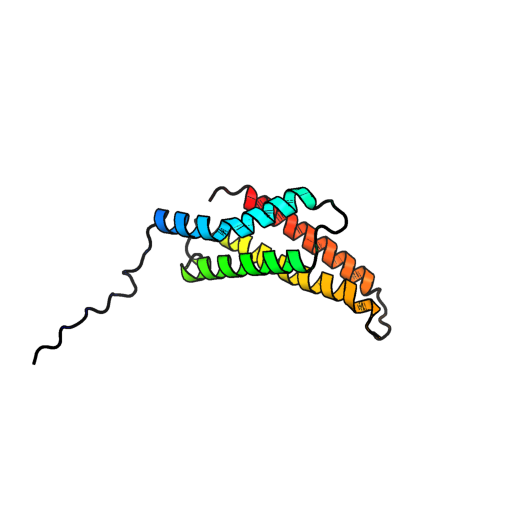1 137 ? 7.940 1.136 2.208 1.00 96.25 137 VAL A CA 1
ATOM 1105 C C . VAL A 1 137 ? 9.398 1.583 2.385 1.00 96.25 137 VAL A C 1
ATOM 1107 O O . VAL A 1 137 ? 9.998 2.156 1.480 1.00 96.25 137 VAL A O 1
ATOM 1110 N N . LEU A 1 138 ? 10.020 1.282 3.527 1.00 96.56 138 LEU A N 1
ATOM 1111 C CA . LEU A 1 138 ? 11.442 1.560 3.737 1.00 96.56 138 LEU A CA 1
ATOM 1112 C C . LEU A 1 138 ? 12.355 0.669 2.888 1.00 96.56 138 LEU A C 1
ATOM 1114 O O . LEU A 1 138 ? 13.419 1.137 2.490 1.00 96.56 138 LEU A O 1
ATOM 1118 N N . CYS A 1 139 ? 11.976 -0.583 2.621 1.00 96.06 139 CYS A N 1
ATOM 1119 C CA . CYS A 1 139 ? 12.688 -1.431 1.662 1.00 96.06 139 CYS A CA 1
ATOM 1120 C C . CYS A 1 139 ? 12.572 -0.862 0.244 1.00 96.06 139 CYS A C 1
ATOM 1122 O O . CYS A 1 139 ? 13.590 -0.707 -0.423 1.00 96.06 139 CYS A O 1
ATOM 1124 N N . LEU A 1 140 ? 11.367 -0.445 -0.158 1.00 94.88 140 LEU A N 1
ATOM 1125 C CA . LEU A 1 140 ? 11.113 0.192 -1.449 1.00 94.88 140 LEU A CA 1
ATOM 1126 C C . LEU A 1 140 ? 12.014 1.420 -1.673 1.00 94.88 140 LEU A C 1
ATOM 1128 O O . LEU A 1 140 ? 12.576 1.598 -2.742 1.00 94.88 140 LEU A O 1
ATOM 1132 N N . LEU A 1 141 ? 12.190 2.263 -0.654 1.00 94.31 141 LEU A N 1
ATOM 1133 C CA . LEU A 1 141 ? 13.028 3.465 -0.753 1.00 94.31 141 LEU A CA 1
ATOM 1134 C C . LEU A 1 141 ? 14.542 3.190 -0.760 1.00 94.31 141 LEU A C 1
ATOM 1136 O O . LEU A 1 141 ? 15.319 4.114 -0.998 1.00 94.31 141 LEU A O 1
ATOM 1140 N N . LYS A 1 142 ? 14.977 1.976 -0.405 1.00 90.69 142 LYS A N 1
ATOM 1141 C CA . LYS A 1 142 ? 16.398 1.584 -0.397 1.00 90.69 142 LYS A CA 1
ATOM 1142 C C . LYS A 1 142 ? 16.828 0.942 -1.704 1.00 90.69 142 LYS A C 1
ATOM 1144 O O . LYS A 1 142 ? 17.994 1.049 -2.070 1.00 90.69 142 LYS A O 1
ATOM 1149 N N . GLU A 1 143 ? 15.914 0.238 -2.350 1.00 78.12 143 GLU A N 1
ATOM 1150 C CA . GLU A 1 143 ? 16.151 -0.346 -3.656 1.00 78.12 143 GLU A CA 1
ATOM 1151 C C . GLU A 1 143 ? 16.216 0.794 -4.684 1.00 78.12 143 GLU A C 1
ATOM 1153 O O . GLU A 1 143 ? 15.271 1.561 -4.862 1.00 78.12 143 GLU A O 1
ATOM 1158 N N . GLY A 1 144 ? 17.388 0.970 -5.295 1.00 62.53 144 GLY A N 1
ATOM 1159 C CA . GLY A 1 144 ? 17.547 1.834 -6.458 1.00 62.53 144 GLY A CA 1
ATOM 1160 C C . GLY A 1 144 ? 17.180 1.030 -7.698 1.00 62.53 144 GLY A C 1
ATOM 1161 O O . GLY A 1 144 ? 17.875 0.064 -8.007 1.00 62.53 144 GLY A O 1
ATOM 1162 N N . TRP A 1 145 ? 16.087 1.401 -8.357 1.00 64.12 145 TRP A N 1
ATOM 1163 C CA . TRP A 1 145 ? 15.582 0.761 -9.578 1.00 64.12 145 TRP A CA 1
ATOM 1164 C C . TRP A 1 145 ? 16.138 1.432 -10.834 1.00 64.12 145 TRP A C 1
ATOM 1166 O O . TRP A 1 145 ? 16.136 2.684 -10.874 1.00 64.12 145 TRP A O 1
#

Radius of gyration: 20.8 Å; chains: 1; bounding box: 43×25×81 Å

pLDDT: mean 87.73, std 14.2, range [41.5, 98.62]

Secondary structure (DSSP, 8-state):
----------TTS----HHHHHHHHHHHHHHHHHHHHHHHHHTTSTT-S-HHHHHHHHHHHHHHHHHHHHTTGGG-TTTHHHHHHHHHHHHHHHHHHHHHHHHHHGGGS-PPP-SS-HHHHHHHHHHHHHHHHHHHHHHHTTS--

Sequence (145 aa):
MQEAAKKRQSPTDLIIAEEEFRLLISSRTDELLSLSLYIKKHCQEKNCFTRPLMGDILSEATKIEELLDAYGVRNNQRWYPFRELVATIKLFANVSYILVHLKHSVPTYSLLSVENDFLKATEEAFKSTCKILVSVVLCLLKEGW

Foldseek 3Di:
DDDPPPPDDDPPPPQDDPVRVVVVLVVLCVQLLVLLVQCLVCVVPDPSLALVSLVSNLVSLVVSLVVCVVNVCVPPPVCVVVSVLSVLLNVLSVLLSVLNVCLVCVVVDPDDDDPDDPNVVSVVVNVVSSVSNNVSSVVNNVDDD